Protein AF-A0A536EQK7-F1 (afdb_monomer)

Radius of gyration: 16.75 Å; Cα contacts (8 Å, |Δi|>4): 266; chains: 1; bounding box: 43×37×57 Å

Sequence (159 aa):
MSETATTETNPEWQGEDVTIRDVLSALSHIRDTFAHTEAGDDEHPHPRNCVMTLVTVATNDAEERLAVETSQAISSQHPAQSIVIREDPAAKGNHLDARITTEVQRPEMSCATECEVITLNVRGAAAEHLDALVDPLLVSGVPTYLWWMGTPPFAKPEL

Foldseek 3Di:
DDDPPPPPQDFPDWDKQDDLVVVVVSVVVVQVVVQVVQADPPGHRDDAQAAEEEEEEDADPVSLVVQVVVQVVCCVPGQYEYEYEHEAQVAPDWMKIKTKHWDWDDDPPDGIHIYIYIYIYTYHPVSVVVVVSCVVVGDPPHYYHYHYPDDPVPVDPDD

Structure (mmCIF, N/CA/C/O backbone):
data_AF-A0A536EQK7-F1
#
_entry.id   AF-A0A536EQK7-F1
#
loop_
_atom_site.group_PDB
_atom_site.id
_atom_site.type_symbol
_atom_site.label_atom_id
_atom_site.label_alt_id
_atom_site.label_comp_id
_atom_site.label_asym_id
_atom_site.label_entity_id
_atom_site.label_seq_id
_atom_site.pdbx_PDB_ins_code
_atom_site.Cartn_x
_atom_site.Cartn_y
_atom_site.Cartn_z
_atom_site.occupancy
_atom_site.B_iso_or_equiv
_atom_site.auth_seq_id
_atom_site.auth_comp_id
_atom_site.auth_asym_id
_atom_site.auth_atom_id
_atom_site.pdbx_PDB_model_num
ATOM 1 N N . MET A 1 1 ? 27.007 20.840 -0.432 1.00 33.91 1 MET A N 1
ATOM 2 C CA . MET A 1 1 ? 25.718 20.793 0.281 1.00 33.91 1 MET A CA 1
ATOM 3 C C . MET A 1 1 ? 24.681 20.590 -0.796 1.00 33.91 1 MET A C 1
ATOM 5 O O . MET A 1 1 ? 24.373 21.545 -1.492 1.00 33.91 1 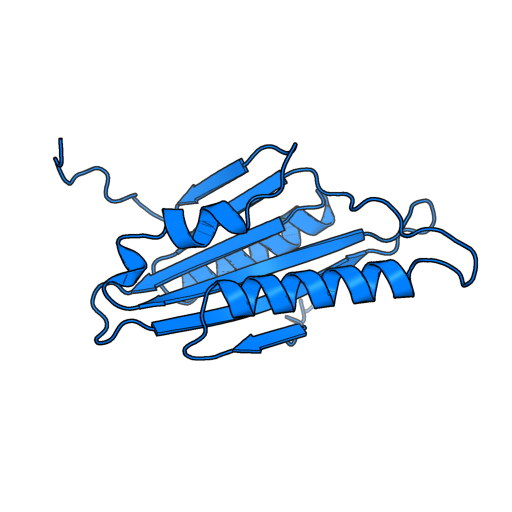MET A O 1
ATOM 9 N N . SER A 1 2 ? 24.318 19.338 -1.057 1.00 33.88 2 SER A N 1
ATOM 10 C CA . SER A 1 2 ? 23.331 19.026 -2.088 1.00 33.88 2 SER A CA 1
ATOM 11 C C . SER A 1 2 ? 21.957 19.124 -1.450 1.00 33.88 2 SER A C 1
ATOM 13 O O . SER A 1 2 ? 21.691 18.484 -0.438 1.00 33.88 2 SER A O 1
ATOM 15 N N . GLU A 1 3 ? 21.151 20.009 -2.009 1.00 36.66 3 GLU A N 1
ATOM 16 C CA . GLU A 1 3 ? 19.759 20.243 -1.668 1.00 36.66 3 GLU A CA 1
ATOM 17 C C . GLU A 1 3 ? 18.969 19.002 -2.102 1.00 36.66 3 GLU A C 1
ATOM 19 O O . GLU A 1 3 ? 18.819 18.741 -3.296 1.00 36.66 3 GLU A O 1
ATOM 24 N N . THR A 1 4 ? 18.540 18.175 -1.148 1.00 32.91 4 THR A N 1
ATOM 25 C CA . THR A 1 4 ? 17.624 17.068 -1.432 1.00 32.91 4 THR A CA 1
ATOM 26 C C . THR A 1 4 ? 16.259 17.686 -1.699 1.00 32.91 4 THR A C 1
ATOM 28 O O . THR A 1 4 ? 15.476 17.907 -0.776 1.00 32.91 4 THR A O 1
ATOM 31 N N . ALA A 1 5 ? 15.996 18.044 -2.955 1.00 38.12 5 ALA A N 1
ATOM 32 C CA . ALA A 1 5 ? 14.656 18.396 -3.390 1.00 38.12 5 ALA A CA 1
ATOM 33 C C . ALA A 1 5 ? 13.752 17.198 -3.077 1.00 38.12 5 ALA A C 1
ATOM 35 O O . ALA A 1 5 ? 13.897 16.125 -3.659 1.00 38.12 5 ALA A O 1
ATOM 36 N N . THR A 1 6 ? 12.872 17.356 -2.089 1.00 39.19 6 THR A N 1
ATOM 37 C CA . THR A 1 6 ? 11.779 16.416 -1.855 1.00 39.19 6 THR A CA 1
ATOM 38 C C . THR A 1 6 ? 10.836 16.588 -3.036 1.00 39.19 6 THR A C 1
ATOM 40 O O . THR A 1 6 ? 10.025 17.509 -3.052 1.00 39.19 6 THR A O 1
ATOM 43 N N . THR A 1 7 ? 11.017 15.783 -4.079 1.00 43.09 7 THR A N 1
ATOM 44 C CA . THR A 1 7 ? 10.068 15.714 -5.186 1.00 43.09 7 THR A CA 1
ATOM 45 C C . THR A 1 7 ? 8.760 15.191 -4.606 1.00 43.09 7 THR A C 1
ATOM 47 O O . THR A 1 7 ? 8.646 14.001 -4.314 1.00 43.09 7 THR A O 1
ATOM 50 N N . GLU A 1 8 ? 7.788 16.079 -4.381 1.00 47.91 8 GLU A N 1
ATOM 51 C CA . GLU A 1 8 ? 6.407 15.678 -4.116 1.00 47.91 8 GLU A CA 1
ATOM 52 C C . GLU A 1 8 ? 5.943 14.848 -5.314 1.00 47.91 8 GLU A C 1
ATOM 54 O O . GLU A 1 8 ? 5.631 15.364 -6.386 1.00 47.91 8 GLU A O 1
ATOM 59 N N . THR A 1 9 ? 6.002 13.529 -5.154 1.00 61.44 9 THR A N 1
ATOM 60 C CA . THR A 1 9 ? 5.569 12.585 -6.175 1.00 61.44 9 THR A CA 1
ATOM 61 C C . THR A 1 9 ? 4.051 12.583 -6.128 1.00 61.44 9 THR A C 1
ATOM 63 O O . THR A 1 9 ? 3.453 12.099 -5.163 1.00 61.44 9 THR A O 1
ATOM 66 N N . ASN A 1 10 ? 3.434 13.211 -7.128 1.00 81.31 10 ASN A N 1
ATOM 67 C CA . ASN A 1 10 ? 1.987 13.206 -7.280 1.00 81.31 10 ASN A CA 1
ATOM 68 C C . ASN A 1 10 ? 1.522 11.745 -7.392 1.00 81.31 10 ASN A C 1
ATOM 70 O O . ASN A 1 10 ? 2.161 10.977 -8.113 1.00 81.31 10 ASN A O 1
ATOM 74 N N . PRO A 1 11 ? 0.474 11.323 -6.671 1.00 88.31 11 PRO A N 1
ATOM 75 C CA . PRO A 1 11 ? 0.013 9.952 -6.784 1.00 88.31 11 PRO A CA 1
ATOM 76 C C . PRO A 1 11 ? -0.531 9.646 -8.172 1.00 88.31 11 PRO A C 1
ATOM 78 O O . PRO A 1 11 ? -1.210 10.479 -8.770 1.00 88.31 11 PRO A O 1
ATOM 81 N N . GLU A 1 12 ? -0.285 8.420 -8.632 1.00 95.06 12 GLU A N 1
ATOM 82 C CA . GLU A 1 12 ? -0.915 7.897 -9.847 1.00 95.06 12 GLU A CA 1
ATOM 83 C C . GLU A 1 12 ? -2.417 7.712 -9.653 1.00 95.06 12 GLU A C 1
ATOM 85 O O . GLU A 1 12 ? -3.214 7.854 -10.579 1.00 95.06 12 GLU A O 1
ATOM 90 N N . TRP A 1 13 ? -2.829 7.440 -8.414 1.00 98.19 13 TRP A N 1
ATOM 91 C CA . TRP A 1 13 ? -4.233 7.380 -8.057 1.00 98.19 13 TRP A CA 1
ATOM 92 C C . TRP A 1 13 ? -4.466 7.800 -6.607 1.00 98.19 13 TRP A C 1
ATOM 94 O O . TRP A 1 13 ? -3.686 7.470 -5.712 1.00 98.19 13 TRP A O 1
ATOM 104 N N . GLN A 1 14 ? -5.570 8.502 -6.365 1.00 97.88 14 GLN A N 1
ATOM 105 C CA . GLN A 1 14 ? -6.060 8.817 -5.026 1.00 97.88 14 GLN A CA 1
ATOM 106 C C . GLN A 1 14 ? -7.588 8.764 -4.988 1.00 97.88 14 GLN A C 1
ATOM 108 O O . GLN A 1 14 ? -8.249 9.103 -5.973 1.00 97.88 14 GLN A O 1
ATOM 113 N N . GLY A 1 15 ? -8.144 8.392 -3.839 1.00 97.25 15 GLY A N 1
ATOM 114 C CA . GLY A 1 15 ? -9.580 8.396 -3.598 1.00 97.25 15 GLY A CA 1
ATOM 115 C C . GLY A 1 15 ? -9.916 8.613 -2.125 1.00 97.25 15 GLY A C 1
ATOM 116 O O . GLY A 1 15 ? -9.177 8.184 -1.240 1.00 97.25 15 GLY A O 1
ATOM 117 N N . GLU A 1 16 ? -11.039 9.283 -1.889 1.00 95.94 16 GLU A N 1
ATOM 118 C CA . GLU A 1 16 ? -11.626 9.508 -0.565 1.00 95.94 16 GLU A CA 1
ATOM 119 C C . GLU A 1 16 ? -12.868 8.628 -0.410 1.00 95.94 16 GLU A C 1
ATOM 121 O O . GLU A 1 16 ? -13.621 8.463 -1.373 1.00 95.94 16 GLU A O 1
ATOM 126 N N . ASP A 1 17 ? -13.080 8.080 0.788 1.00 95.31 17 ASP A N 1
ATOM 127 C CA . ASP A 1 17 ? -14.213 7.194 1.107 1.00 95.31 17 ASP A CA 1
ATOM 128 C C . ASP A 1 17 ? -14.419 6.043 0.096 1.00 95.31 17 ASP A C 1
ATOM 130 O O . ASP A 1 17 ? -15.523 5.766 -0.382 1.00 95.31 17 ASP A O 1
ATOM 134 N N . VAL A 1 18 ? -13.319 5.387 -0.273 1.00 97.00 18 VAL A N 1
ATOM 135 C CA . VAL A 1 18 ? -13.296 4.303 -1.258 1.00 97.00 18 VAL A CA 1
ATOM 136 C C . VAL A 1 18 ? -13.545 2.937 -0.624 1.00 97.00 18 VAL A C 1
ATOM 138 O O . VAL A 1 18 ? -13.445 2.740 0.585 1.00 97.00 18 VAL A O 1
ATOM 141 N N . THR A 1 19 ? -13.803 1.932 -1.457 1.00 96.00 19 THR A N 1
ATOM 142 C CA . THR A 1 19 ? -13.769 0.527 -1.039 1.00 96.00 19 THR A CA 1
ATOM 143 C C . THR A 1 19 ? -12.422 -0.114 -1.372 1.00 96.00 19 THR A C 1
ATOM 145 O O . THR A 1 19 ? -11.722 0.310 -2.292 1.00 96.00 19 THR A O 1
ATOM 148 N N . ILE A 1 20 ? -12.079 -1.223 -0.704 1.00 95.81 20 ILE A N 1
ATOM 149 C CA . ILE A 1 20 ? -10.881 -2.002 -1.068 1.00 95.81 20 ILE A CA 1
ATOM 150 C C . ILE A 1 20 ? -10.927 -2.493 -2.527 1.00 95.81 20 ILE A C 1
ATOM 152 O O . ILE A 1 20 ? -9.894 -2.627 -3.177 1.00 95.81 20 ILE A O 1
ATOM 156 N N . ARG A 1 21 ? -12.128 -2.701 -3.087 1.00 97.38 21 ARG A N 1
ATOM 157 C CA . ARG A 1 21 ? -12.307 -3.052 -4.502 1.00 97.38 21 ARG A CA 1
ATOM 158 C C . ARG A 1 21 ? -11.842 -1.934 -5.429 1.00 97.38 21 ARG A C 1
ATOM 160 O O . ARG A 1 21 ? -11.265 -2.237 -6.472 1.00 97.38 21 ARG A O 1
ATOM 167 N N . ASP A 1 22 ? -12.088 -0.680 -5.070 1.00 98.31 22 ASP A N 1
ATOM 168 C CA . ASP A 1 22 ? -11.670 0.464 -5.881 1.00 98.31 22 ASP A CA 1
ATOM 169 C C . ASP A 1 22 ? -10.142 0.578 -5.889 1.00 98.31 22 ASP A C 1
ATOM 171 O O . ASP A 1 22 ? -9.548 0.718 -6.956 1.00 98.31 22 ASP A O 1
ATOM 175 N N . VAL A 1 23 ? -9.501 0.380 -4.729 1.00 98.38 23 VAL A N 1
ATOM 176 C CA . VAL A 1 23 ? -8.033 0.334 -4.603 1.00 98.38 23 VAL A CA 1
ATOM 177 C C . VAL A 1 23 ? -7.438 -0.788 -5.459 1.00 98.38 23 VAL A C 1
ATOM 179 O O . VAL A 1 23 ? -6.505 -0.552 -6.223 1.00 98.38 23 VAL A O 1
ATOM 182 N N . LEU A 1 24 ? -7.997 -2.002 -5.385 1.00 98.25 24 LEU A N 1
ATOM 183 C CA . LEU A 1 24 ? -7.547 -3.143 -6.193 1.00 98.25 24 LEU A CA 1
ATOM 184 C C . LEU A 1 24 ? -7.721 -2.892 -7.695 1.00 98.25 24 LEU A C 1
ATOM 186 O O . LEU A 1 24 ? -6.855 -3.263 -8.486 1.00 98.25 24 LEU A O 1
ATOM 190 N N . SER A 1 25 ? -8.824 -2.251 -8.087 1.00 98.44 25 SER A N 1
ATOM 191 C CA . SER A 1 25 ? -9.099 -1.918 -9.488 1.00 98.44 25 SER A CA 1
ATOM 192 C C . SER A 1 25 ? -8.110 -0.877 -10.013 1.00 98.44 25 SER A C 1
ATOM 194 O O . SER A 1 25 ? -7.567 -1.051 -11.102 1.00 98.44 25 SER A O 1
ATOM 196 N N . ALA A 1 26 ? -7.825 0.165 -9.224 1.00 98.44 26 ALA A N 1
ATOM 197 C CA . ALA A 1 26 ? -6.819 1.169 -9.554 1.00 98.44 26 ALA A CA 1
ATOM 198 C C . ALA A 1 26 ? -5.417 0.552 -9.657 1.00 98.44 26 ALA A C 1
ATOM 200 O O . ALA A 1 26 ? -4.716 0.782 -10.639 1.00 98.44 26 ALA A O 1
ATOM 201 N N . LEU A 1 27 ? -5.035 -0.295 -8.696 1.00 97.44 27 LEU A N 1
ATOM 202 C CA . LEU A 1 27 ? -3.743 -0.979 -8.699 1.00 97.44 27 LEU A CA 1
ATOM 203 C C . LEU A 1 27 ? -3.583 -1.907 -9.912 1.00 97.44 27 LEU A C 1
ATOM 205 O O . LEU A 1 27 ? -2.530 -1.903 -10.545 1.00 97.44 27 LEU A O 1
ATOM 209 N N . SER A 1 28 ? -4.618 -2.679 -10.262 1.00 96.06 28 SER A N 1
ATOM 210 C CA . SER A 1 28 ? -4.606 -3.513 -11.472 1.00 96.06 28 SER A CA 1
ATOM 211 C C . SER A 1 28 ? -4.433 -2.658 -12.723 1.00 96.06 28 SER A C 1
ATOM 213 O O . SER A 1 28 ? -3.613 -2.982 -13.572 1.00 96.06 28 SER A O 1
ATOM 215 N N . HIS A 1 29 ? -5.158 -1.541 -12.818 1.00 96.69 29 HIS A N 1
ATOM 216 C CA . HIS A 1 29 ? -5.081 -0.655 -13.973 1.00 96.69 29 HIS A CA 1
ATOM 217 C C . HIS A 1 29 ? -3.698 -0.010 -14.142 1.00 96.69 29 HIS A C 1
ATOM 219 O O . HIS A 1 29 ? -3.189 0.047 -15.261 1.00 96.69 29 HIS A O 1
ATOM 225 N N . ILE A 1 30 ? -3.082 0.442 -13.045 1.00 95.81 30 ILE A N 1
ATOM 226 C CA . ILE A 1 30 ? -1.716 0.988 -13.033 1.00 95.81 30 ILE A CA 1
ATOM 227 C C . ILE A 1 30 ? -0.732 -0.060 -13.565 1.00 95.81 30 ILE A C 1
ATOM 229 O O . ILE A 1 30 ? -0.013 0.198 -14.529 1.00 95.81 30 ILE A O 1
ATOM 233 N N . ARG A 1 31 ? -0.791 -1.279 -13.019 1.00 93.00 31 ARG A N 1
ATOM 234 C CA . ARG A 1 31 ? 0.079 -2.393 -13.420 1.00 93.00 31 ARG A CA 1
ATOM 235 C C . ARG A 1 31 ? -0.088 -2.786 -14.873 1.00 93.00 31 ARG A C 1
ATOM 237 O O . ARG A 1 31 ? 0.904 -2.991 -15.567 1.00 93.00 31 ARG A O 1
ATOM 244 N N . ASP A 1 32 ? -1.331 -2.902 -15.327 1.00 92.38 32 ASP A N 1
ATOM 245 C CA . ASP A 1 32 ? -1.623 -3.226 -16.716 1.00 92.38 32 ASP A CA 1
ATOM 246 C C . ASP A 1 32 ? -1.057 -2.129 -17.621 1.00 92.38 32 ASP A C 1
ATOM 248 O O . ASP A 1 32 ? -0.356 -2.429 -18.583 1.00 92.38 32 ASP A O 1
ATOM 252 N N . THR A 1 33 ? -1.273 -0.857 -17.284 1.00 92.62 33 THR A N 1
ATOM 253 C CA . THR A 1 33 ? -0.751 0.277 -18.058 1.00 92.62 33 THR A CA 1
ATOM 254 C C . THR A 1 33 ? 0.773 0.243 -18.152 1.00 92.62 33 THR A C 1
ATOM 256 O O . THR A 1 33 ? 1.313 0.364 -19.254 1.00 92.62 33 THR A O 1
ATOM 259 N N . PHE A 1 34 ? 1.470 0.019 -17.035 1.00 91.81 34 PHE A N 1
ATOM 260 C CA . PHE A 1 34 ? 2.924 -0.131 -17.025 1.00 91.81 34 PHE A CA 1
ATOM 261 C C . PHE A 1 34 ? 3.364 -1.300 -17.911 1.00 91.81 34 PHE A C 1
ATOM 263 O O . PHE A 1 34 ? 4.176 -1.125 -18.815 1.00 91.81 34 PHE A O 1
ATOM 270 N N . ALA A 1 35 ? 2.768 -2.476 -17.726 1.00 89.88 35 ALA A N 1
ATOM 271 C CA . ALA A 1 35 ? 3.159 -3.680 -18.444 1.00 89.88 35 ALA A CA 1
ATOM 272 C C . ALA A 1 35 ? 2.955 -3.570 -19.969 1.00 89.88 35 ALA A C 1
ATOM 274 O O . ALA A 1 35 ? 3.773 -4.086 -20.727 1.00 89.88 35 ALA A O 1
ATOM 275 N N . HIS A 1 36 ? 1.907 -2.869 -20.419 1.00 87.69 36 HIS A N 1
ATOM 276 C CA . HIS A 1 36 ? 1.679 -2.587 -21.842 1.00 87.69 36 HIS A CA 1
ATOM 277 C C . HIS A 1 36 ? 2.596 -1.486 -22.385 1.00 87.69 36 HIS A C 1
ATOM 279 O O . HIS A 1 36 ? 2.931 -1.515 -23.561 1.00 87.69 36 HIS A O 1
ATOM 285 N N . THR A 1 37 ? 2.990 -0.514 -21.557 1.00 88.62 37 THR A N 1
ATOM 286 C CA . THR A 1 37 ? 3.906 0.564 -21.973 1.00 88.62 37 THR A CA 1
ATOM 287 C C . THR A 1 37 ? 5.334 0.047 -22.150 1.00 88.62 37 THR A C 1
ATOM 289 O O . THR A 1 37 ? 6.059 0.519 -23.023 1.00 88.62 37 THR A O 1
ATOM 292 N N . GLU A 1 38 ? 5.733 -0.924 -21.326 1.00 86.25 38 GLU A N 1
ATOM 293 C CA . GLU A 1 38 ? 7.063 -1.537 -21.379 1.00 86.25 38 GLU A CA 1
ATOM 294 C C . GLU A 1 38 ? 7.197 -2.650 -22.410 1.00 86.25 38 GLU A C 1
ATOM 296 O O . GLU A 1 38 ? 8.303 -2.905 -22.884 1.00 86.25 38 GLU A O 1
ATOM 301 N N . ALA A 1 39 ? 6.098 -3.320 -22.751 1.00 82.12 39 ALA A N 1
ATOM 302 C CA . ALA A 1 39 ? 6.090 -4.284 -23.836 1.00 82.12 39 ALA A CA 1
ATOM 303 C C . ALA A 1 39 ? 6.162 -3.547 -25.183 1.00 82.12 39 ALA A C 1
ATOM 305 O O . ALA A 1 39 ? 5.402 -2.613 -25.435 1.00 82.12 39 ALA A O 1
ATOM 306 N N . GLY A 1 40 ? 7.062 -3.968 -26.076 1.00 71.25 40 GLY A N 1
ATOM 307 C CA . GLY A 1 40 ? 6.990 -3.545 -27.477 1.00 71.25 40 GLY A CA 1
ATOM 308 C C . GLY A 1 40 ? 5.705 -4.050 -28.151 1.00 71.25 40 GLY A C 1
ATOM 309 O O . GLY A 1 40 ? 5.102 -5.008 -27.676 1.00 71.25 40 GLY A O 1
ATOM 310 N N . ASP A 1 41 ? 5.318 -3.457 -29.288 1.00 70.81 41 ASP A N 1
ATOM 311 C CA . ASP A 1 41 ? 4.045 -3.735 -29.995 1.00 70.81 41 ASP A CA 1
ATOM 312 C C . ASP A 1 41 ? 3.751 -5.234 -30.265 1.00 70.81 41 ASP A C 1
ATOM 314 O O . ASP A 1 41 ? 2.587 -5.614 -30.379 1.00 70.81 41 ASP A O 1
ATOM 318 N N . ASP A 1 42 ? 4.782 -6.087 -30.335 1.00 70.94 42 ASP A N 1
ATOM 319 C CA . ASP A 1 42 ? 4.680 -7.539 -30.574 1.00 70.94 42 ASP A CA 1
ATOM 320 C C . ASP A 1 42 ? 5.197 -8.403 -29.396 1.00 70.94 42 ASP A C 1
ATOM 322 O O . ASP A 1 42 ? 5.333 -9.626 -29.518 1.00 70.94 42 ASP A O 1
ATOM 326 N N . GLU A 1 43 ? 5.524 -7.796 -28.252 1.00 76.31 43 GLU A N 1
ATOM 327 C CA . GLU A 1 43 ? 6.092 -8.483 -27.090 1.00 76.31 43 GLU A CA 1
ATOM 328 C C . GLU A 1 43 ? 5.031 -8.779 -26.022 1.00 76.31 43 GLU A C 1
ATOM 330 O O . GLU A 1 43 ? 4.061 -8.048 -25.836 1.00 76.31 43 GLU A O 1
ATOM 335 N N . HIS A 1 44 ? 5.195 -9.893 -25.305 1.00 76.94 44 HIS A N 1
ATOM 336 C CA . HIS A 1 44 ? 4.323 -10.184 -24.169 1.00 76.94 44 HIS A CA 1
ATOM 337 C C . HIS A 1 44 ? 4.732 -9.325 -22.964 1.00 76.94 44 HIS A C 1
ATOM 339 O O . HIS A 1 44 ? 5.932 -9.139 -22.750 1.00 76.94 44 HIS A O 1
ATOM 345 N N . PRO A 1 45 ? 3.774 -8.896 -22.121 1.00 78.94 45 PRO A N 1
ATOM 346 C CA . PRO A 1 45 ? 4.071 -8.228 -20.861 1.00 78.94 45 PRO A CA 1
ATOM 347 C C . PRO A 1 45 ? 5.130 -8.975 -20.046 1.00 78.94 45 PRO A C 1
ATOM 349 O O . PRO A 1 45 ? 5.011 -10.182 -19.801 1.00 78.94 45 PRO A O 1
ATOM 352 N N . HIS A 1 46 ? 6.171 -8.260 -19.620 1.00 78.94 46 HIS A N 1
ATOM 353 C CA . HIS A 1 46 ? 7.207 -8.843 -18.780 1.00 78.94 46 HIS A CA 1
ATOM 354 C C . HIS A 1 46 ? 6.651 -9.209 -17.394 1.00 78.94 46 HIS A C 1
ATOM 356 O O . HIS A 1 46 ? 5.807 -8.488 -16.853 1.00 78.94 46 HIS A O 1
ATOM 362 N N . PRO A 1 47 ? 7.131 -10.301 -16.771 1.00 78.19 47 PRO A N 1
ATOM 363 C CA . PRO A 1 47 ? 6.784 -10.614 -15.393 1.00 78.19 47 PRO A CA 1
ATOM 364 C C . PRO A 1 47 ? 7.165 -9.467 -14.456 1.00 78.19 47 PRO A C 1
ATOM 366 O O . PRO A 1 47 ? 8.258 -8.907 -14.554 1.00 78.19 47 PRO A O 1
ATOM 369 N N . ARG A 1 48 ? 6.285 -9.155 -13.500 1.00 83.69 48 ARG A N 1
ATOM 370 C CA . ARG A 1 48 ? 6.584 -8.171 -12.460 1.00 83.69 48 ARG A CA 1
ATOM 371 C C . ARG A 1 48 ? 7.741 -8.667 -11.595 1.00 83.69 48 ARG A C 1
ATOM 373 O O . ARG A 1 48 ? 7.654 -9.732 -10.982 1.00 83.69 48 ARG A O 1
ATOM 380 N N . ASN A 1 49 ? 8.785 -7.854 -11.485 1.00 86.19 49 ASN A N 1
ATOM 381 C CA . ASN A 1 49 ? 9.852 -8.072 -10.519 1.00 86.19 49 ASN A CA 1
ATOM 382 C C . ASN A 1 49 ? 9.419 -7.516 -9.164 1.00 86.19 49 ASN A C 1
ATOM 384 O O . ASN A 1 49 ? 9.310 -6.309 -8.974 1.00 86.19 49 ASN A O 1
ATOM 388 N N . CYS A 1 50 ? 9.160 -8.411 -8.219 1.00 92.62 50 CYS A N 1
ATOM 389 C CA . CYS A 1 50 ? 8.879 -8.074 -6.834 1.00 92.62 50 CYS A CA 1
ATOM 390 C C . CYS A 1 50 ? 9.511 -9.142 -5.953 1.00 92.62 50 CYS A C 1
ATOM 392 O O . CYS A 1 50 ? 9.367 -10.331 -6.230 1.00 92.62 50 CYS A O 1
ATOM 394 N N . VAL A 1 51 ? 10.228 -8.724 -4.916 1.00 95.94 51 VAL A N 1
ATOM 395 C CA . VAL A 1 51 ? 10.916 -9.638 -3.997 1.00 95.94 51 VAL A CA 1
ATOM 396 C C . VAL A 1 51 ? 10.293 -9.662 -2.608 1.00 95.94 51 VAL A C 1
ATOM 398 O O . VAL A 1 51 ? 10.636 -10.537 -1.817 1.00 95.94 51 VAL A O 1
ATOM 401 N N . MET A 1 52 ? 9.385 -8.730 -2.299 1.00 96.75 52 MET A N 1
ATOM 402 C CA . MET A 1 52 ? 8.691 -8.684 -1.013 1.00 96.75 52 MET A CA 1
ATOM 403 C C . MET A 1 52 ? 7.416 -7.836 -1.042 1.00 96.75 52 MET A C 1
ATOM 405 O O . MET A 1 52 ? 7.296 -6.898 -1.833 1.00 96.75 52 MET A O 1
ATOM 409 N N . THR A 1 53 ? 6.522 -8.117 -0.094 1.00 98.00 53 THR A N 1
ATOM 410 C CA . THR A 1 53 ? 5.497 -7.165 0.357 1.00 98.00 53 THR A CA 1
ATOM 411 C C . THR A 1 53 ? 5.917 -6.581 1.710 1.00 98.00 53 THR A C 1
ATOM 413 O O . THR A 1 53 ? 6.170 -7.340 2.645 1.00 98.00 53 THR A O 1
ATOM 416 N N . LEU A 1 54 ? 5.998 -5.255 1.835 1.00 98.12 54 LEU A N 1
ATOM 417 C CA . LEU A 1 54 ? 6.275 -4.557 3.095 1.00 98.12 54 LEU A CA 1
ATOM 418 C C . LEU A 1 54 ? 4.995 -3.901 3.615 1.00 98.12 54 LEU A C 1
ATOM 420 O O . LEU A 1 54 ? 4.541 -2.900 3.072 1.00 98.12 54 LEU A O 1
ATOM 424 N N . VAL A 1 55 ? 4.428 -4.440 4.688 1.00 98.19 55 VAL A N 1
ATOM 425 C CA . VAL A 1 55 ? 3.279 -3.852 5.382 1.00 98.19 55 VAL A CA 1
ATOM 426 C C . VAL A 1 55 ? 3.794 -2.991 6.525 1.00 98.19 55 VAL A C 1
ATOM 428 O O . VAL A 1 55 ? 4.488 -3.489 7.408 1.00 98.19 55 VAL A O 1
ATOM 431 N N . THR A 1 56 ? 3.458 -1.707 6.521 1.00 97.81 56 THR A N 1
ATOM 432 C CA . THR A 1 56 ? 3.830 -0.759 7.573 1.00 97.81 56 THR A CA 1
ATOM 433 C C . THR A 1 56 ? 2.589 -0.233 8.271 1.00 97.81 56 THR A C 1
ATOM 435 O O . THR A 1 56 ? 1.652 0.187 7.599 1.00 97.81 56 THR A O 1
ATOM 438 N N . VAL A 1 57 ? 2.593 -0.220 9.603 1.00 95.56 57 VAL A N 1
ATOM 439 C CA . VAL A 1 57 ? 1.524 0.382 10.411 1.00 95.56 57 VAL A CA 1
ATOM 440 C C . VAL A 1 57 ? 2.057 1.631 11.104 1.00 95.56 57 VAL A C 1
ATOM 442 O O . VAL A 1 57 ? 3.036 1.569 11.854 1.00 95.56 57 VAL A O 1
ATOM 445 N N . ALA A 1 58 ? 1.396 2.750 10.829 1.00 94.88 58 ALA A N 1
ATOM 446 C CA . ALA A 1 58 ? 1.661 4.086 11.334 1.00 94.88 58 ALA A CA 1
ATOM 447 C C . ALA A 1 58 ? 0.448 4.609 12.119 1.00 94.88 58 ALA A C 1
ATOM 449 O O . ALA A 1 58 ? -0.700 4.275 11.833 1.00 94.88 58 ALA A O 1
ATOM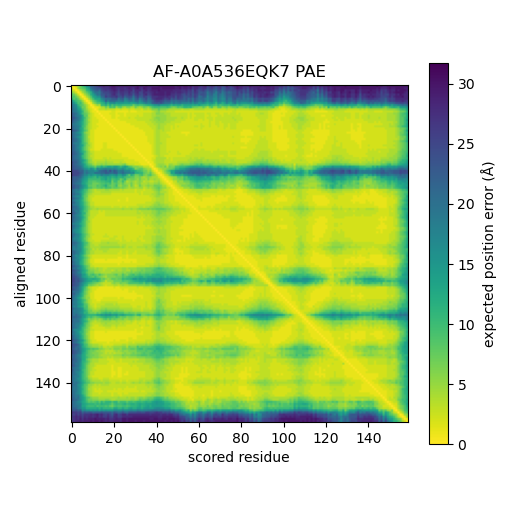 450 N N . THR A 1 59 ? 0.701 5.474 13.095 1.00 90.69 59 THR A N 1
ATOM 451 C CA . THR A 1 59 ? -0.331 6.035 13.986 1.00 90.69 59 THR A CA 1
ATOM 452 C C . THR A 1 59 ? -0.601 7.520 13.744 1.00 90.69 59 THR A C 1
ATOM 454 O O . THR A 1 59 ? -1.519 8.097 14.323 1.00 90.69 59 THR A O 1
ATOM 457 N N . ASN A 1 60 ? 0.211 8.178 12.915 1.00 92.06 60 ASN A N 1
ATOM 458 C CA . ASN A 1 60 ? 0.121 9.610 12.644 1.00 92.06 60 ASN A CA 1
ATOM 459 C C . ASN A 1 60 ? 0.732 9.965 11.276 1.00 92.06 60 ASN A C 1
ATOM 461 O O . ASN A 1 60 ? 1.419 9.151 10.662 1.00 92.06 60 ASN A O 1
ATOM 465 N N . ASP A 1 61 ? 0.487 11.191 10.801 1.00 93.69 61 ASP A N 1
ATOM 466 C CA . ASP A 1 61 ? 0.971 11.672 9.495 1.00 93.69 61 ASP A CA 1
ATOM 467 C C . ASP A 1 61 ? 2.504 11.648 9.360 1.00 93.69 61 ASP A C 1
ATOM 469 O O . ASP A 1 61 ? 3.029 11.419 8.272 1.00 93.69 61 ASP A O 1
ATOM 473 N N . ALA A 1 62 ? 3.241 11.895 10.449 1.00 94.38 62 ALA A N 1
ATOM 474 C CA . ALA A 1 62 ? 4.703 11.923 10.408 1.00 94.38 62 ALA A CA 1
ATOM 475 C C . ALA A 1 62 ? 5.286 10.514 10.221 1.00 94.38 62 ALA A C 1
ATOM 477 O O . ALA A 1 62 ? 6.211 10.330 9.430 1.00 94.38 62 ALA A O 1
ATOM 478 N N . GLU A 1 63 ? 4.717 9.522 10.908 1.00 96.00 63 GLU A N 1
ATOM 479 C CA . GLU A 1 63 ? 5.038 8.107 10.710 1.00 96.00 63 GLU A CA 1
ATOM 480 C C . GLU A 1 63 ? 4.650 7.633 9.306 1.00 96.00 63 GLU A C 1
ATOM 482 O O . GLU A 1 63 ? 5.475 7.026 8.631 1.00 96.00 63 GLU A O 1
ATOM 487 N N . GLU A 1 64 ? 3.451 7.976 8.818 1.00 96.19 64 GLU A N 1
ATOM 488 C CA . GLU A 1 64 ? 3.020 7.650 7.449 1.00 96.19 64 GLU A CA 1
ATOM 489 C C . GLU A 1 64 ? 4.029 8.174 6.416 1.00 96.19 64 GLU A C 1
ATOM 491 O O . GLU A 1 64 ? 4.491 7.429 5.550 1.00 96.19 64 GLU A O 1
ATOM 496 N N . ARG A 1 65 ? 4.434 9.443 6.541 1.00 95.75 65 ARG A N 1
ATOM 497 C CA . ARG A 1 65 ? 5.421 10.054 5.648 1.00 95.75 65 ARG A CA 1
ATOM 498 C C . ARG A 1 65 ? 6.767 9.330 5.699 1.00 95.75 65 ARG A C 1
ATOM 500 O O . ARG A 1 65 ? 7.322 9.012 4.649 1.00 95.75 65 ARG A O 1
ATOM 507 N N . LEU A 1 66 ? 7.276 9.037 6.897 1.00 96.94 66 LEU A N 1
ATOM 508 C CA . LEU A 1 66 ? 8.533 8.306 7.065 1.00 96.94 66 LEU A CA 1
ATOM 509 C C . LEU A 1 66 ? 8.451 6.888 6.478 1.00 96.94 66 LEU A C 1
ATOM 511 O O . LEU A 1 66 ? 9.415 6.419 5.872 1.00 96.94 66 LEU A O 1
ATOM 515 N N . ALA A 1 67 ? 7.313 6.207 6.632 1.00 97.38 67 ALA A N 1
ATOM 516 C CA . ALA A 1 67 ? 7.072 4.884 6.064 1.00 97.38 67 ALA A CA 1
ATOM 517 C C . ALA A 1 67 ? 7.101 4.905 4.533 1.00 97.38 67 ALA A C 1
ATOM 519 O O . ALA A 1 67 ? 7.709 4.024 3.921 1.00 97.38 67 ALA A O 1
ATOM 520 N N . VAL A 1 68 ? 6.482 5.917 3.915 1.00 96.69 68 VAL A N 1
ATOM 521 C CA . VAL A 1 68 ? 6.497 6.111 2.458 1.00 96.69 68 VAL A CA 1
ATOM 522 C C . VAL A 1 68 ? 7.918 6.394 1.964 1.00 96.69 68 VAL A C 1
ATOM 524 O O . VAL A 1 68 ? 8.395 5.688 1.078 1.00 96.69 68 VAL A O 1
ATOM 527 N N . GLU A 1 69 ? 8.627 7.349 2.572 1.00 96.06 69 GLU A N 1
ATOM 528 C CA . GLU A 1 69 ? 10.010 7.693 2.196 1.00 96.06 69 GLU A CA 1
ATOM 529 C C . GLU A 1 69 ? 10.954 6.482 2.350 1.00 96.06 69 GLU A C 1
ATOM 531 O O . GLU A 1 69 ? 11.773 6.191 1.476 1.00 96.06 69 GLU A O 1
ATOM 536 N N . THR A 1 70 ? 10.801 5.712 3.432 1.00 96.88 70 THR A N 1
ATOM 537 C CA . THR A 1 70 ? 11.590 4.491 3.667 1.00 96.88 70 THR A CA 1
ATOM 538 C C . THR A 1 70 ? 11.240 3.390 2.662 1.00 96.88 70 THR A C 1
ATOM 540 O O . THR A 1 70 ? 12.130 2.689 2.184 1.00 96.88 70 THR A O 1
ATOM 543 N N . SER A 1 71 ? 9.962 3.248 2.301 1.00 96.44 71 SER A N 1
ATO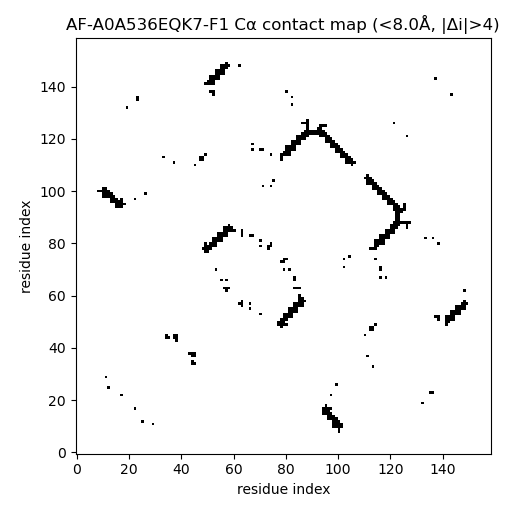M 544 C CA . SER A 1 71 ? 9.502 2.283 1.295 1.00 96.44 71 SER A CA 1
ATOM 545 C C . SER A 1 71 ? 10.098 2.553 -0.084 1.00 96.44 71 SER A C 1
ATOM 547 O O . SER A 1 71 ? 10.541 1.619 -0.751 1.00 96.44 71 SER A O 1
ATOM 549 N N . GLN A 1 72 ? 10.159 3.822 -0.490 1.00 94.31 72 GLN A N 1
ATOM 550 C CA . GLN A 1 72 ? 10.812 4.245 -1.733 1.00 94.31 72 GLN A CA 1
ATOM 551 C C . GLN A 1 72 ? 12.317 3.945 -1.687 1.00 94.31 72 GLN A C 1
ATOM 553 O O . GLN A 1 72 ? 12.868 3.311 -2.587 1.00 94.31 72 GLN A O 1
ATOM 558 N N . ALA A 1 73 ? 12.982 4.280 -0.575 1.00 94.94 73 ALA A N 1
ATOM 559 C CA . ALA A 1 73 ? 14.400 3.973 -0.397 1.00 94.94 73 ALA A CA 1
ATOM 560 C C . ALA A 1 73 ? 14.698 2.463 -0.492 1.00 94.94 73 ALA A C 1
ATOM 562 O O . ALA A 1 73 ? 15.664 2.073 -1.149 1.00 94.94 73 ALA A O 1
ATOM 563 N N . ILE A 1 74 ? 13.860 1.606 0.105 1.00 95.19 74 ILE A N 1
ATOM 564 C CA . ILE A 1 74 ? 13.968 0.142 -0.020 1.00 95.19 74 ILE A CA 1
ATOM 565 C C . ILE A 1 74 ? 13.751 -0.290 -1.474 1.00 95.19 74 ILE A C 1
ATOM 567 O O . ILE A 1 74 ? 14.558 -1.054 -2.007 1.00 95.19 74 ILE A O 1
ATOM 571 N N . SER A 1 75 ? 12.709 0.235 -2.120 1.00 92.25 75 SER A N 1
ATOM 572 C CA . SER A 1 75 ? 12.332 -0.101 -3.499 1.00 92.25 75 SER A CA 1
ATOM 573 C C . SER A 1 75 ? 13.442 0.198 -4.506 1.00 92.25 75 SER A C 1
ATOM 575 O O . SER A 1 75 ? 13.613 -0.554 -5.464 1.00 92.25 75 SER A O 1
ATOM 577 N N . SER A 1 76 ? 14.266 1.221 -4.250 1.00 90.12 76 SER A N 1
ATOM 578 C CA . SER A 1 76 ? 15.437 1.559 -5.078 1.00 90.12 76 SER A CA 1
ATOM 579 C C . SER A 1 76 ? 16.507 0.457 -5.158 1.00 90.12 76 SER A C 1
ATOM 581 O O . SER A 1 76 ? 17.315 0.449 -6.083 1.00 90.12 76 SER A O 1
ATOM 583 N N . GLN A 1 77 ? 16.552 -0.456 -4.181 1.00 90.88 77 GLN A N 1
ATOM 584 C CA . GLN A 1 77 ? 17.514 -1.568 -4.124 1.00 90.88 77 GLN A CA 1
ATOM 585 C C . GLN A 1 77 ? 16.836 -2.935 -4.246 1.00 90.88 77 GLN A C 1
ATOM 587 O O . GLN A 1 77 ? 17.431 -3.902 -4.726 1.00 90.88 77 GLN A O 1
ATOM 592 N N . HIS A 1 78 ? 15.594 -3.031 -3.779 1.00 92.50 78 HIS A N 1
ATOM 593 C CA . HIS A 1 78 ? 14.832 -4.262 -3.692 1.00 92.50 78 HIS A CA 1
ATOM 594 C C . HIS A 1 78 ? 13.404 -3.996 -4.164 1.00 92.50 78 HIS A C 1
ATOM 596 O O . HIS A 1 78 ? 12.609 -3.491 -3.374 1.00 92.50 78 HIS A O 1
ATOM 602 N N . PRO A 1 79 ? 13.052 -4.355 -5.413 1.00 93.56 79 PRO A N 1
ATOM 603 C CA . PRO A 1 79 ? 11.712 -4.135 -5.933 1.00 93.56 79 PRO A CA 1
ATOM 604 C C . PRO A 1 79 ? 10.633 -4.706 -5.016 1.00 93.56 79 PRO A C 1
ATOM 606 O O . PRO A 1 79 ? 10.540 -5.922 -4.823 1.00 93.56 79 PRO A O 1
ATOM 609 N N . ALA A 1 80 ? 9.832 -3.832 -4.422 1.00 95.06 80 ALA A N 1
ATOM 610 C CA . ALA A 1 80 ? 8.892 -4.183 -3.370 1.00 95.06 80 ALA A CA 1
ATOM 611 C C . ALA A 1 80 ? 7.519 -3.583 -3.663 1.00 95.06 80 ALA A C 1
ATOM 613 O O . ALA A 1 80 ? 7.400 -2.552 -4.322 1.00 95.06 80 ALA A O 1
ATOM 614 N N . GLN A 1 81 ? 6.483 -4.240 -3.146 1.00 97.19 81 GLN A N 1
ATOM 615 C CA . GLN A 1 81 ? 5.199 -3.587 -2.944 1.00 97.19 81 GLN A CA 1
ATOM 616 C C . GLN A 1 81 ? 5.113 -3.161 -1.483 1.00 97.19 81 GLN A C 1
ATOM 618 O O . GLN A 1 81 ? 5.187 -4.009 -0.591 1.00 97.19 81 GLN A O 1
ATOM 623 N N . SER A 1 82 ? 4.909 -1.875 -1.234 1.00 98.19 82 SER A N 1
ATOM 624 C CA . SER A 1 82 ? 4.689 -1.370 0.117 1.00 98.19 82 SER A CA 1
ATOM 625 C C . SER A 1 82 ? 3.219 -1.065 0.351 1.00 98.19 82 SER A C 1
ATOM 627 O O . SER A 1 82 ? 2.557 -0.458 -0.484 1.00 98.19 82 SER A O 1
ATOM 629 N N . ILE A 1 83 ? 2.713 -1.461 1.513 1.00 98.56 83 ILE A N 1
ATOM 630 C CA . ILE A 1 83 ? 1.381 -1.120 2.009 1.00 98.56 83 ILE A CA 1
ATOM 631 C C . ILE A 1 83 ? 1.597 -0.323 3.293 1.00 98.56 83 ILE A C 1
ATOM 633 O O . ILE A 1 83 ? 2.047 -0.876 4.292 1.00 98.56 83 ILE A O 1
ATOM 637 N N . VAL A 1 84 ? 1.326 0.977 3.267 1.00 98.31 84 VAL A N 1
ATOM 638 C CA . VAL A 1 84 ? 1.457 1.869 4.424 1.00 98.31 84 VAL A CA 1
ATOM 639 C C . VAL A 1 84 ? 0.066 2.155 4.961 1.00 98.31 84 VAL A C 1
ATOM 641 O O . VAL A 1 84 ? -0.752 2.757 4.276 1.00 98.31 84 VAL A O 1
ATOM 644 N N . ILE A 1 85 ? -0.207 1.733 6.185 1.00 97.56 85 ILE A N 1
ATOM 645 C CA . ILE A 1 85 ? -1.505 1.883 6.830 1.00 97.56 85 ILE A CA 1
ATOM 646 C C . ILE A 1 85 ? -1.366 2.922 7.924 1.00 97.56 85 ILE A C 1
ATOM 648 O O . ILE A 1 85 ? -0.549 2.754 8.828 1.00 97.56 85 ILE A O 1
ATOM 652 N N . ARG A 1 86 ? -2.187 3.964 7.870 1.00 95.31 86 ARG A N 1
ATOM 653 C CA . ARG A 1 86 ? -2.444 4.826 9.014 1.00 95.31 86 ARG A CA 1
ATOM 654 C C . ARG A 1 86 ? -3.828 4.531 9.559 1.00 95.31 86 ARG A C 1
ATOM 656 O O . ARG A 1 86 ? -4.818 4.678 8.847 1.00 95.31 86 ARG A O 1
ATOM 663 N N . GLU A 1 87 ? -3.885 4.129 10.819 1.00 91.38 87 GLU A N 1
ATOM 664 C CA . GLU A 1 87 ? -5.141 3.854 11.510 1.00 91.38 87 GLU A CA 1
ATOM 665 C C . GLU A 1 87 ? -5.557 5.022 12.412 1.00 91.38 87 GLU A C 1
ATOM 667 O O . GLU A 1 87 ? -4.750 5.582 13.153 1.00 91.38 87 GLU A O 1
ATOM 672 N N . ASP A 1 88 ? -6.841 5.372 12.364 1.00 88.38 88 ASP A N 1
ATOM 673 C CA . ASP A 1 88 ? -7.495 6.253 13.331 1.00 88.38 88 ASP A CA 1
ATOM 674 C C . ASP A 1 88 ? -8.814 5.608 13.803 1.00 88.38 88 ASP A C 1
ATOM 676 O O . ASP A 1 88 ? -9.905 5.965 13.339 1.00 88.38 88 ASP A O 1
ATOM 680 N N . PRO A 1 89 ? -8.745 4.624 14.723 1.00 84.88 89 PRO A N 1
ATOM 681 C CA . PRO A 1 89 ? -9.932 3.944 15.242 1.00 84.88 89 PRO A CA 1
ATOM 682 C C . PRO A 1 89 ? -10.842 4.870 16.069 1.00 84.88 89 PRO A C 1
ATOM 684 O O . PRO A 1 89 ? -12.008 4.548 16.292 1.00 84.88 89 PRO A O 1
ATOM 687 N N . ALA A 1 90 ? -10.336 6.018 16.539 1.00 85.06 90 ALA A N 1
ATOM 688 C CA . ALA A 1 90 ? -11.107 6.984 17.321 1.00 85.06 90 ALA A CA 1
ATOM 689 C C . ALA A 1 90 ? -11.922 7.954 16.445 1.00 85.06 90 ALA A C 1
ATOM 691 O O . ALA A 1 90 ? -12.833 8.624 16.950 1.00 85.06 90 ALA A O 1
ATOM 692 N N . ALA A 1 91 ? -11.616 8.040 15.147 1.00 86.25 91 ALA A N 1
ATOM 693 C CA . ALA A 1 91 ? -12.372 8.841 14.198 1.00 86.25 91 ALA A CA 1
ATOM 694 C C . ALA A 1 91 ? -13.830 8.368 14.069 1.00 86.25 91 ALA A C 1
ATOM 696 O O . ALA A 1 91 ? -14.163 7.189 14.178 1.00 86.25 91 ALA A O 1
ATOM 697 N N . LYS A 1 92 ? -14.730 9.322 13.809 1.00 82.88 92 LYS A N 1
ATOM 698 C CA . LYS A 1 92 ? -16.145 9.030 13.547 1.00 82.88 92 LYS A CA 1
ATOM 699 C C . LYS A 1 92 ? -16.339 8.628 12.086 1.00 82.88 92 LYS A C 1
ATOM 701 O O . LYS A 1 92 ? -15.854 9.324 11.200 1.00 82.88 92 LYS A O 1
ATOM 706 N N . GLY A 1 93 ? -17.162 7.604 11.866 1.00 81.06 93 GLY A N 1
ATOM 707 C CA . GLY A 1 93 ? -17.472 7.090 10.530 1.00 81.06 93 GLY A CA 1
ATOM 708 C C . GLY A 1 93 ? -16.462 6.042 10.069 1.00 81.06 93 GLY A C 1
ATOM 709 O O . GLY A 1 93 ? -15.318 6.038 10.512 1.00 81.06 93 GLY A O 1
ATOM 710 N N . ASN A 1 94 ? -16.913 5.140 9.199 1.00 86.12 94 ASN A N 1
ATOM 711 C CA . ASN A 1 94 ? -16.061 4.127 8.588 1.00 86.12 94 ASN A CA 1
ATOM 712 C C . ASN A 1 94 ? -15.657 4.648 7.216 1.00 86.12 94 ASN A C 1
ATOM 714 O O . ASN A 1 94 ? -16.468 4.600 6.296 1.00 86.12 94 ASN A O 1
ATOM 718 N N . HIS A 1 95 ? -14.438 5.165 7.120 1.00 91.75 95 HIS A N 1
ATOM 719 C CA . HIS A 1 95 ? -13.906 5.747 5.895 1.00 91.75 95 HIS A CA 1
ATOM 720 C C . HIS A 1 95 ? -12.547 5.133 5.588 1.00 91.75 95 HIS A C 1
ATOM 722 O O . HIS A 1 95 ? -11.736 4.912 6.492 1.00 91.75 95 HIS A O 1
ATOM 728 N N . LEU A 1 96 ? -12.321 4.865 4.309 1.00 95.50 96 LEU A N 1
ATOM 729 C CA . LEU A 1 96 ? -11.035 4.458 3.775 1.00 95.50 96 LEU A CA 1
ATOM 730 C C . LEU A 1 96 ? -10.638 5.488 2.725 1.00 95.50 96 LEU A C 1
ATOM 732 O O . LEU A 1 96 ? -11.230 5.529 1.651 1.00 95.50 96 LEU A O 1
ATOM 736 N N . ASP A 1 97 ? -9.631 6.294 3.031 1.00 96.25 97 ASP A N 1
ATOM 737 C CA . ASP A 1 97 ? -8.968 7.107 2.016 1.00 96.25 97 ASP A CA 1
ATOM 738 C C . ASP A 1 97 ? -7.734 6.338 1.550 1.00 96.25 97 ASP A C 1
ATOM 740 O O . ASP A 1 97 ? -7.043 5.702 2.353 1.00 96.25 97 ASP A O 1
ATOM 744 N N . ALA A 1 98 ? -7.452 6.362 0.254 1.00 97.94 98 ALA A N 1
ATOM 745 C CA . ALA A 1 98 ? -6.358 5.586 -0.302 1.00 97.94 98 ALA A CA 1
ATOM 746 C C . ALA A 1 98 ? -5.601 6.353 -1.379 1.00 97.94 98 ALA A C 1
ATOM 748 O O . ALA A 1 98 ? -6.155 7.172 -2.113 1.00 97.94 98 ALA A O 1
ATOM 749 N N . ARG A 1 99 ? -4.307 6.061 -1.472 1.00 98.19 99 ARG A N 1
ATOM 750 C CA . ARG A 1 99 ? -3.394 6.658 -2.439 1.00 98.19 99 ARG A CA 1
ATOM 751 C C . ARG A 1 99 ? -2.418 5.607 -2.943 1.00 98.19 99 ARG A C 1
ATOM 753 O O . ARG A 1 99 ? -1.914 4.814 -2.157 1.00 98.19 99 ARG A O 1
ATOM 760 N N . ILE A 1 100 ? -2.142 5.620 -4.240 1.00 98.31 100 ILE A N 1
ATOM 761 C CA . ILE A 1 100 ? -1.133 4.771 -4.870 1.00 98.31 100 ILE A CA 1
ATOM 762 C C . ILE A 1 100 ? -0.115 5.689 -5.536 1.00 98.31 100 ILE A C 1
ATOM 764 O O . ILE A 1 100 ? -0.459 6.501 -6.395 1.00 98.31 100 ILE A O 1
ATOM 768 N N . THR A 1 101 ? 1.141 5.567 -5.124 1.00 96.88 101 THR A N 1
ATOM 769 C CA . THR A 1 101 ? 2.287 6.145 -5.829 1.00 96.88 101 THR A CA 1
ATOM 770 C C . THR A 1 101 ? 3.109 5.016 -6.428 1.00 96.88 101 THR A C 1
ATOM 772 O O . THR A 1 101 ? 3.196 3.928 -5.854 1.00 96.88 101 THR A O 1
ATOM 775 N N . THR A 1 102 ? 3.720 5.270 -7.579 1.00 94.38 102 THR A N 1
ATOM 776 C CA . THR A 1 102 ? 4.628 4.321 -8.217 1.00 94.38 102 THR A CA 1
ATOM 777 C C . THR A 1 102 ? 6.007 4.933 -8.398 1.00 94.38 102 THR A C 1
ATOM 779 O O . THR A 1 102 ? 6.172 6.147 -8.522 1.00 94.38 102 THR A O 1
ATOM 782 N N . GLU A 1 103 ? 7.018 4.075 -8.381 1.00 91.88 103 GLU A N 1
ATOM 783 C CA . GLU A 1 103 ? 8.386 4.416 -8.734 1.00 91.88 103 GLU A CA 1
ATOM 784 C C . GLU A 1 103 ? 8.851 3.472 -9.838 1.00 91.88 103 GLU A C 1
ATOM 786 O O . GLU A 1 103 ? 8.920 2.254 -9.652 1.00 91.88 103 GLU A O 1
ATOM 791 N N . VAL A 1 104 ? 9.159 4.048 -11.000 1.00 90.81 104 VAL A N 1
ATOM 792 C CA . VAL A 1 104 ? 9.611 3.304 -12.173 1.00 90.81 104 VAL A CA 1
ATOM 793 C C . VAL A 1 104 ? 11.123 3.424 -12.309 1.00 90.81 104 VAL A C 1
ATOM 795 O O . VAL A 1 104 ? 11.668 4.514 -12.481 1.00 90.81 104 VAL A O 1
ATOM 798 N N . GLN A 1 105 ? 11.802 2.283 -12.301 1.00 88.44 105 GLN A N 1
ATOM 799 C CA . GLN A 1 105 ? 13.241 2.174 -12.510 1.00 88.44 105 GLN A CA 1
ATOM 800 C C . GLN A 1 105 ? 13.514 1.563 -13.884 1.00 88.44 105 GLN A C 1
ATOM 802 O O . GLN A 1 105 ? 12.996 0.497 -14.207 1.00 88.44 105 GLN A O 1
ATOM 807 N N . ARG A 1 106 ? 14.349 2.229 -14.689 1.00 89.25 106 ARG A N 1
ATOM 808 C CA . ARG A 1 106 ? 14.727 1.811 -16.054 1.00 89.25 106 ARG A CA 1
ATOM 809 C C . ARG A 1 106 ? 16.245 1.648 -16.163 1.00 89.25 106 ARG A C 1
ATOM 811 O O . ARG A 1 106 ? 16.917 2.521 -16.711 1.00 89.25 106 ARG A O 1
ATOM 818 N N . PRO A 1 107 ? 16.811 0.591 -15.567 1.00 83.12 107 PRO A N 1
ATOM 819 C CA . PRO A 1 107 ? 18.239 0.302 -15.680 1.00 83.12 107 PRO A CA 1
ATOM 820 C C . PRO A 1 107 ? 18.628 -0.031 -17.130 1.00 83.12 107 PRO A C 1
ATOM 822 O O . PRO A 1 107 ? 17.868 -0.663 -17.852 1.00 83.12 107 PRO A O 1
ATOM 825 N N . GLU A 1 108 ? 19.843 0.335 -17.550 1.00 82.81 108 GLU A N 1
ATOM 826 C CA . GLU A 1 108 ? 20.309 0.134 -18.938 1.00 82.81 108 GLU A CA 1
ATOM 827 C C . GLU A 1 108 ? 20.395 -1.345 -19.359 1.00 82.81 108 GLU A C 1
ATOM 829 O O . GLU A 1 108 ? 20.298 -1.662 -20.541 1.00 82.81 108 GLU A O 1
ATOM 834 N N . MET A 1 109 ? 20.603 -2.250 -18.396 1.00 80.44 109 MET A N 1
ATOM 835 C CA . MET A 1 109 ? 20.942 -3.659 -18.640 1.00 80.44 109 MET A CA 1
ATOM 836 C C . MET A 1 109 ? 19.875 -4.653 -18.146 1.00 80.44 109 MET A C 1
ATOM 838 O O . MET A 1 109 ? 20.136 -5.857 -18.123 1.00 80.44 109 MET A O 1
ATOM 842 N N . SER A 1 110 ? 18.692 -4.194 -17.728 1.00 78.44 110 SER A N 1
ATOM 843 C CA . SER A 1 110 ? 17.587 -5.076 -17.317 1.00 78.44 110 SER A CA 1
ATOM 844 C C . SER A 1 110 ? 16.220 -4.462 -17.620 1.00 78.44 110 SER A C 1
ATOM 846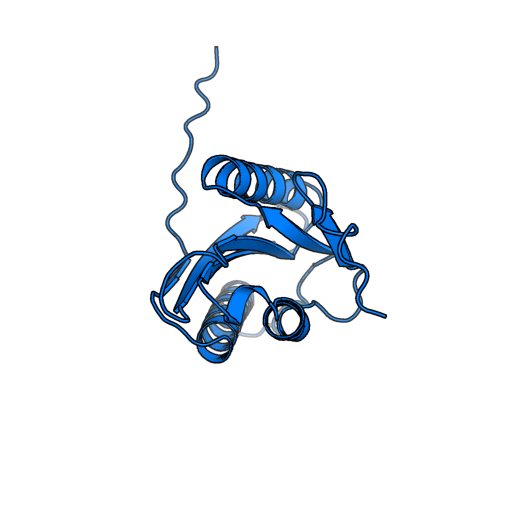 O O . SER A 1 110 ? 16.124 -3.273 -17.905 1.00 78.44 110 SER A O 1
ATOM 848 N N . CYS A 1 111 ? 15.156 -5.267 -17.554 1.00 83.25 111 CYS A N 1
ATOM 849 C CA . CYS A 1 111 ? 13.793 -4.777 -17.764 1.00 83.25 111 CYS A CA 1
ATOM 850 C C . CYS A 1 111 ? 13.436 -3.679 -16.754 1.00 83.25 111 CYS A C 1
ATOM 852 O O . CYS A 1 111 ? 13.882 -3.706 -15.598 1.00 83.25 111 CYS A O 1
ATOM 854 N N . ALA A 1 112 ? 12.599 -2.738 -17.191 1.00 88.50 112 ALA A N 1
ATOM 855 C CA . ALA A 1 112 ? 12.038 -1.740 -16.302 1.00 88.50 112 ALA A CA 1
ATOM 856 C C . ALA A 1 112 ? 11.251 -2.412 -15.170 1.00 88.50 112 ALA A C 1
ATOM 858 O O . ALA A 1 112 ? 10.662 -3.480 -15.340 1.00 88.50 112 ALA A O 1
ATOM 859 N N . THR A 1 113 ? 11.263 -1.794 -13.996 1.00 89.50 113 THR A N 1
ATOM 860 C CA . THR A 1 113 ? 10.561 -2.298 -12.816 1.00 89.50 113 THR A CA 1
ATOM 861 C C . THR A 1 113 ? 9.736 -1.184 -12.194 1.00 89.50 113 THR A C 1
ATOM 863 O O . THR A 1 113 ? 10.231 -0.070 -12.038 1.00 89.50 113 THR A O 1
ATOM 866 N N . GLU A 1 114 ? 8.495 -1.497 -11.831 1.0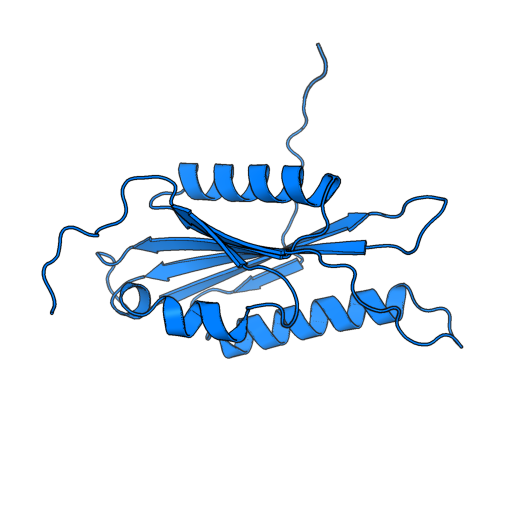0 92.50 114 GLU A N 1
ATOM 867 C CA . GLU A 1 114 ? 7.577 -0.601 -11.130 1.00 92.50 114 GLU A CA 1
ATOM 868 C C . GLU A 1 114 ? 7.368 -1.093 -9.692 1.00 92.50 114 GLU A C 1
ATOM 870 O O . GLU A 1 114 ? 7.002 -2.250 -9.453 1.00 92.50 114 GLU A O 1
ATOM 875 N N . CYS A 1 115 ? 7.628 -0.208 -8.731 1.00 94.62 115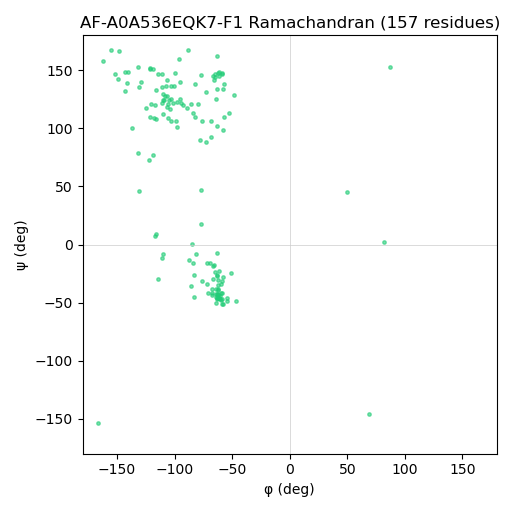 CYS A N 1
ATOM 876 C CA . CYS A 1 115 ? 7.368 -0.436 -7.313 1.00 94.62 115 CYS A CA 1
ATOM 877 C C . CYS A 1 115 ? 6.210 0.450 -6.869 1.00 94.62 115 CYS A C 1
ATOM 879 O O . CYS A 1 115 ? 6.229 1.651 -7.126 1.00 94.62 115 CYS A O 1
ATOM 881 N N . GLU A 1 116 ? 5.213 -0.124 -6.200 1.00 96.25 116 GLU A N 1
ATOM 882 C CA . GLU A 1 116 ? 4.035 0.612 -5.748 1.00 96.25 116 GLU A CA 1
ATOM 883 C C . GLU A 1 116 ? 4.065 0.813 -4.230 1.00 96.25 116 GLU A C 1
ATOM 885 O O . GLU A 1 116 ? 4.330 -0.120 -3.465 1.00 96.25 116 GLU A O 1
ATOM 890 N N . VAL A 1 117 ? 3.735 2.027 -3.790 1.00 98.00 117 VAL A N 1
ATOM 891 C CA . VAL A 1 117 ? 3.434 2.334 -2.392 1.00 98.00 117 VAL A CA 1
ATOM 892 C C . VAL A 1 117 ? 1.943 2.634 -2.287 1.00 98.00 117 VAL A C 1
ATOM 894 O O . VAL A 1 117 ? 1.443 3.629 -2.811 1.00 98.00 117 VAL A O 1
ATOM 897 N N . ILE A 1 118 ? 1.230 1.740 -1.613 1.00 98.50 118 ILE A N 1
ATOM 898 C CA . ILE A 1 118 ? -0.211 1.801 -1.384 1.00 98.50 118 ILE A CA 1
ATOM 899 C C . ILE A 1 118 ? -0.419 2.358 0.021 1.00 98.50 118 ILE A C 1
ATOM 901 O O . ILE A 1 118 ? -0.166 1.672 1.009 1.00 98.50 118 ILE A O 1
ATOM 905 N N . THR A 1 119 ? -0.853 3.606 0.127 1.00 98.31 119 THR A N 1
ATOM 906 C CA . THR A 1 119 ? -1.167 4.243 1.407 1.00 98.31 119 THR A CA 1
ATOM 907 C C . THR A 1 119 ? -2.658 4.127 1.693 1.00 98.31 119 THR A C 1
ATOM 909 O O . THR A 1 119 ? -3.472 4.550 0.875 1.00 98.31 119 THR A O 1
ATOM 912 N N . LEU A 1 120 ? -3.013 3.580 2.854 1.00 98.00 120 LEU A N 1
ATOM 913 C CA . LEU A 1 120 ? -4.380 3.423 3.343 1.00 98.00 120 LEU A CA 1
ATOM 914 C C . LEU A 1 120 ? -4.546 4.243 4.625 1.00 98.00 120 LEU A C 1
ATOM 916 O O . LEU A 1 120 ? -3.854 3.990 5.608 1.00 98.00 120 LEU A O 1
ATOM 920 N N . ASN A 1 121 ? -5.466 5.202 4.635 1.00 96.69 121 ASN A N 1
ATOM 921 C CA . ASN A 1 121 ? -5.892 5.903 5.842 1.00 96.69 121 ASN A CA 1
ATOM 922 C C . ASN A 1 121 ? -7.249 5.337 6.267 1.00 96.69 121 ASN A C 1
ATOM 924 O O . ASN A 1 121 ? -8.266 5.567 5.610 1.00 96.69 121 ASN A O 1
ATOM 928 N N . VAL A 1 122 ? -7.236 4.548 7.338 1.00 95.31 122 VAL A N 1
ATOM 929 C CA . VAL A 1 122 ? -8.371 3.746 7.791 1.00 95.31 122 VAL A CA 1
ATOM 930 C C . VAL A 1 122 ? -8.960 4.374 9.044 1.00 95.31 122 VAL A C 1
ATOM 932 O O . VAL A 1 122 ? -8.293 4.470 10.074 1.00 95.31 122 VAL A O 1
ATOM 935 N N . ARG A 1 123 ? -10.226 4.783 8.970 1.00 92.44 123 ARG A N 1
ATOM 936 C CA . ARG A 1 123 ? -10.923 5.478 10.058 1.00 92.44 123 ARG A CA 1
ATOM 937 C C . ARG A 1 123 ? -12.069 4.652 10.626 1.00 92.44 123 ARG A C 1
ATOM 939 O O . ARG A 1 123 ? -12.764 3.940 9.896 1.00 92.44 123 ARG A O 1
ATOM 946 N N . GLY A 1 124 ? -12.293 4.799 11.929 1.00 90.19 124 GLY A N 1
ATOM 947 C CA . GLY A 1 124 ? -13.405 4.170 12.638 1.00 90.19 124 GLY A CA 1
ATOM 948 C C . GLY A 1 124 ? -13.270 2.649 12.733 1.00 90.19 124 GLY A C 1
ATOM 949 O O . GLY A 1 124 ? -12.168 2.118 12.841 1.00 90.19 124 GLY A O 1
ATOM 950 N N . ALA A 1 125 ? -14.394 1.928 12.681 1.00 85.31 125 ALA A N 1
ATOM 951 C CA . ALA A 1 125 ? -14.431 0.484 12.942 1.00 85.31 125 ALA A CA 1
ATOM 952 C C . ALA A 1 125 ? -13.684 -0.355 11.889 1.00 85.31 125 ALA A C 1
ATOM 954 O O . ALA A 1 125 ? -13.319 -1.495 12.155 1.00 85.31 125 ALA A O 1
ATOM 955 N N . ALA A 1 126 ? -13.417 0.200 10.701 1.00 84.50 126 ALA A N 1
ATOM 956 C CA . ALA A 1 126 ? -12.599 -0.472 9.693 1.00 84.50 126 ALA A CA 1
ATOM 957 C C . ALA A 1 126 ? -11.149 -0.693 10.167 1.00 84.50 126 ALA A C 1
ATOM 959 O O . ALA A 1 126 ? -10.509 -1.651 9.740 1.00 84.50 126 ALA A O 1
ATOM 960 N N . ALA A 1 127 ? -10.649 0.145 11.085 1.00 86.31 127 ALA A N 1
ATOM 961 C CA . ALA A 1 127 ? -9.317 -0.001 11.667 1.00 86.31 127 ALA A CA 1
ATOM 962 C C . ALA A 1 127 ? -9.196 -1.234 12.585 1.00 86.31 127 ALA A C 1
ATOM 964 O O . ALA A 1 127 ? -8.092 -1.684 12.863 1.00 86.31 127 ALA A O 1
ATOM 965 N N . GLU A 1 128 ? -10.310 -1.831 13.021 1.00 83.50 128 GLU A N 1
ATOM 966 C CA . GLU A 1 128 ? -10.299 -3.079 13.801 1.00 83.50 128 GLU A CA 1
ATOM 967 C C . GLU A 1 128 ? -10.150 -4.333 12.913 1.00 83.50 128 GLU A C 1
ATOM 969 O O . GLU A 1 128 ? -9.955 -5.433 13.429 1.00 83.50 128 GLU A O 1
ATOM 974 N N . HIS A 1 129 ? -10.210 -4.173 11.584 1.00 85.94 129 HIS A N 1
ATOM 975 C CA . HIS A 1 129 ? -10.215 -5.257 10.593 1.00 85.94 129 HIS A CA 1
ATOM 976 C C . HIS A 1 129 ? -9.189 -5.025 9.471 1.00 85.94 129 HIS A C 1
ATOM 978 O O . HIS A 1 129 ? -9.494 -5.153 8.282 1.00 85.94 129 HIS A O 1
ATOM 984 N N . LEU A 1 130 ? -7.964 -4.635 9.840 1.00 90.00 130 LEU A N 1
ATOM 985 C CA . LEU A 1 130 ? -6.898 -4.352 8.872 1.00 90.00 130 LEU A CA 1
ATOM 986 C C . LEU A 1 130 ? -6.504 -5.575 8.034 1.00 90.00 130 LEU A C 1
ATOM 988 O O . LEU A 1 130 ? -6.129 -5.418 6.876 1.00 90.00 130 LEU A O 1
ATOM 992 N N . ASP A 1 131 ? -6.618 -6.781 8.586 1.00 90.81 131 ASP A N 1
ATOM 993 C CA . ASP A 1 131 ? -6.375 -8.044 7.884 1.00 90.81 131 ASP A CA 1
ATOM 994 C C . ASP A 1 131 ? -7.221 -8.154 6.608 1.00 90.81 131 ASP A C 1
ATOM 996 O O . ASP A 1 131 ? -6.688 -8.401 5.528 1.00 90.81 131 ASP A O 1
ATOM 1000 N N . ALA A 1 132 ? -8.513 -7.828 6.693 1.00 91.88 132 ALA A N 1
ATOM 1001 C CA . ALA A 1 132 ? -9.420 -7.854 5.547 1.00 91.88 132 ALA A CA 1
ATOM 1002 C 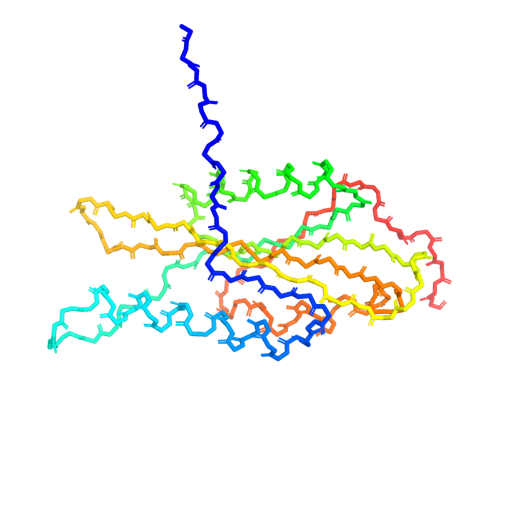C . ALA A 1 132 ? -9.069 -6.822 4.454 1.00 91.88 132 ALA A C 1
ATOM 1004 O O . ALA A 1 132 ? -9.448 -7.000 3.293 1.00 91.88 132 ALA A O 1
ATOM 1005 N N . LEU A 1 133 ? -8.363 -5.742 4.809 1.00 93.88 133 LEU A N 1
ATOM 1006 C CA . LEU A 1 133 ? -7.880 -4.729 3.864 1.00 93.88 133 LEU A CA 1
ATOM 1007 C C . LEU A 1 133 ? -6.526 -5.112 3.251 1.00 93.88 133 LEU A C 1
ATOM 1009 O O . LEU A 1 133 ? -6.281 -4.823 2.081 1.00 93.88 133 LEU A O 1
ATOM 1013 N N . VAL A 1 134 ? -5.653 -5.760 4.024 1.00 95.94 134 VAL A N 1
ATOM 1014 C CA . VAL A 1 134 ? -4.278 -6.095 3.625 1.00 95.94 134 VAL A CA 1
ATOM 1015 C C . VAL A 1 134 ? -4.207 -7.373 2.804 1.00 95.94 134 VAL A C 1
ATOM 1017 O O . VAL A 1 134 ? -3.531 -7.387 1.778 1.00 95.94 134 VAL A O 1
ATOM 1020 N N . ASP A 1 135 ? -4.911 -8.425 3.220 1.00 96.31 135 ASP A N 1
ATOM 1021 C CA . ASP A 1 135 ? -4.883 -9.745 2.585 1.00 96.31 135 ASP A CA 1
ATOM 1022 C C . ASP A 1 135 ? -5.020 -9.717 1.052 1.00 96.31 135 ASP A C 1
ATOM 1024 O O . ASP A 1 135 ? -4.192 -10.334 0.374 1.00 96.31 135 ASP A O 1
ATOM 1028 N N . PRO A 1 136 ? -5.990 -8.995 0.449 1.00 96.75 136 PRO A N 1
ATOM 1029 C CA . PRO A 1 136 ? -6.134 -8.984 -1.006 1.00 96.75 136 PRO A CA 1
ATOM 1030 C C . PRO A 1 136 ? -5.026 -8.209 -1.733 1.00 96.75 136 PRO A C 1
ATOM 1032 O O . PRO A 1 136 ? -4.888 -8.352 -2.947 1.00 96.75 136 PRO A O 1
ATOM 1035 N N . LEU A 1 137 ? -4.254 -7.382 -1.023 1.00 97.12 137 LEU A N 1
ATOM 1036 C CA . LEU A 1 137 ? -3.127 -6.641 -1.583 1.00 97.12 137 LEU A CA 1
ATOM 1037 C C . LEU A 1 137 ? -1.827 -7.452 -1.537 1.00 97.12 137 LEU A C 1
ATOM 1039 O O . LEU A 1 137 ? -0.864 -7.062 -2.188 1.00 97.12 137 LEU A O 1
ATOM 1043 N N . LEU A 1 138 ? -1.760 -8.564 -0.800 1.00 96.81 138 LEU A N 1
ATOM 1044 C CA . LEU A 1 138 ? -0.528 -9.343 -0.675 1.00 96.81 138 LEU A CA 1
ATOM 1045 C C . LEU A 1 138 ? -0.081 -9.928 -2.020 1.00 96.81 138 LEU A C 1
ATOM 1047 O O . LEU A 1 138 ? -0.852 -10.545 -2.758 1.00 96.81 138 LEU A O 1
ATOM 1051 N N . VAL A 1 139 ? 1.209 -9.781 -2.321 1.00 94.94 139 VAL A N 1
ATOM 1052 C CA . VAL A 1 139 ? 1.799 -10.355 -3.531 1.00 94.94 139 VAL A CA 1
ATOM 1053 C C . VAL A 1 139 ? 2.077 -11.839 -3.290 1.00 94.94 139 VAL A C 1
ATOM 1055 O O . VAL A 1 139 ? 2.829 -12.217 -2.392 1.00 94.94 139 VAL A O 1
ATOM 1058 N N . SER A 1 140 ? 1.472 -12.702 -4.106 1.00 93.00 140 SER A N 1
ATOM 1059 C CA . SER A 1 140 ? 1.681 -14.148 -4.011 1.00 93.00 140 SER A CA 1
ATOM 1060 C C . SER A 1 140 ? 3.121 -14.539 -4.365 1.00 93.00 140 SER A C 1
ATOM 1062 O O . SER A 1 140 ? 3.712 -13.995 -5.295 1.00 93.00 140 SER A O 1
ATOM 1064 N N . GLY A 1 141 ? 3.679 -15.517 -3.647 1.00 93.75 141 GLY A N 1
ATOM 1065 C CA . GLY A 1 141 ? 4.992 -16.098 -3.954 1.00 93.75 141 GLY A CA 1
ATOM 1066 C C . GLY A 1 141 ? 6.203 -15.308 -3.448 1.00 93.75 141 GLY A C 1
ATOM 1067 O O . GLY A 1 141 ? 7.329 -15.752 -3.668 1.00 93.75 141 GLY A O 1
ATOM 1068 N N . VAL A 1 142 ? 5.998 -14.193 -2.737 1.00 95.56 142 VAL A N 1
ATOM 1069 C CA . VAL A 1 142 ? 7.069 -13.405 -2.106 1.00 95.56 142 VAL A CA 1
ATOM 1070 C C . VAL A 1 142 ? 6.865 -13.303 -0.589 1.00 95.56 142 VAL A C 1
ATOM 1072 O O . VAL A 1 142 ? 5.730 -13.374 -0.112 1.00 95.56 142 VAL A O 1
ATOM 1075 N N . PRO A 1 143 ? 7.940 -13.151 0.206 1.00 97.56 143 PRO A N 1
ATOM 1076 C CA . PRO A 1 143 ? 7.818 -12.927 1.642 1.00 97.56 143 PRO A CA 1
ATOM 1077 C C . PRO A 1 143 ? 7.055 -11.634 1.961 1.00 97.56 143 PRO A C 1
ATOM 1079 O O . PRO A 1 143 ? 7.191 -10.621 1.272 1.00 97.56 143 PRO A O 1
ATOM 1082 N N . THR A 1 144 ? 6.282 -11.673 3.047 1.00 97.56 144 THR A N 1
ATOM 1083 C CA . THR A 1 144 ? 5.612 -10.501 3.625 1.00 97.56 144 THR A CA 1
ATOM 1084 C C . THR A 1 144 ? 6.314 -10.100 4.917 1.00 97.56 144 THR A C 1
ATOM 1086 O O . THR A 1 144 ? 6.512 -10.934 5.802 1.00 97.56 144 THR A O 1
ATOM 1089 N N . TYR A 1 145 ? 6.684 -8.827 5.027 1.00 97.50 145 TYR A N 1
ATOM 1090 C CA . TYR A 1 145 ? 7.302 -8.237 6.211 1.00 97.50 145 TYR A CA 1
ATOM 1091 C C . TYR A 1 145 ? 6.334 -7.257 6.860 1.00 97.50 145 TYR A C 1
ATOM 1093 O O . TYR A 1 145 ? 5.734 -6.438 6.170 1.00 97.50 145 TYR A O 1
ATOM 1101 N N . LEU A 1 146 ? 6.212 -7.322 8.185 1.00 95.56 146 LEU A N 1
ATOM 1102 C CA . LEU A 1 146 ? 5.445 -6.363 8.974 1.00 95.56 146 LEU A CA 1
ATOM 1103 C C . LEU A 1 146 ? 6.401 -5.420 9.706 1.00 95.56 146 LEU A C 1
ATOM 1105 O O . LEU A 1 146 ? 7.249 -5.866 10.480 1.00 95.56 146 LEU A O 1
ATOM 1109 N N . TRP A 1 147 ? 6.221 -4.121 9.498 1.00 95.44 147 TRP A N 1
ATOM 1110 C CA . TRP A 1 147 ? 6.898 -3.060 10.224 1.00 95.44 147 TRP A CA 1
ATOM 1111 C C . TRP A 1 147 ? 5.882 -2.235 11.011 1.00 95.44 147 TRP A C 1
ATOM 1113 O O . TRP A 1 147 ? 5.108 -1.460 10.461 1.00 95.44 147 TRP A O 1
ATOM 1123 N N . TRP A 1 148 ? 5.887 -2.384 12.331 1.00 92.88 148 TRP A N 1
ATOM 1124 C CA . TRP A 1 148 ? 5.091 -1.530 13.205 1.00 92.88 148 TRP A CA 1
ATOM 1125 C C . TRP A 1 148 ? 5.940 -0.343 13.662 1.00 92.88 148 TRP A C 1
ATOM 1127 O O . TRP A 1 148 ? 6.967 -0.549 14.310 1.00 92.88 148 TRP A O 1
ATOM 1137 N N . MET A 1 149 ? 5.537 0.893 13.358 1.00 90.38 149 MET A N 1
ATOM 1138 C CA . MET A 1 149 ? 6.331 2.099 13.667 1.00 90.38 149 MET A CA 1
ATOM 1139 C C . MET A 1 149 ? 6.278 2.535 15.143 1.00 90.38 149 MET A C 1
ATOM 1141 O O . MET A 1 149 ? 6.659 3.645 15.500 1.00 90.38 149 MET A O 1
ATOM 1145 N N . GLY A 1 150 ? 5.861 1.635 16.028 1.00 83.62 150 GLY A N 1
ATOM 1146 C CA . GLY A 1 150 ? 5.659 1.881 17.448 1.00 83.62 150 GLY A CA 1
ATOM 1147 C C . GLY A 1 150 ? 5.505 0.573 18.213 1.00 83.62 150 GLY A C 1
ATOM 1148 O O . GLY A 1 150 ? 5.996 -0.471 17.790 1.00 83.62 150 GLY A O 1
ATOM 1149 N N . THR A 1 151 ? 4.807 0.617 19.346 1.00 82.62 151 THR A N 1
ATOM 1150 C CA . THR A 1 151 ? 4.461 -0.603 20.087 1.00 82.62 151 THR A CA 1
ATOM 1151 C C . THR A 1 151 ? 3.123 -1.131 19.578 1.00 82.62 151 THR A C 1
ATOM 1153 O O . THR A 1 151 ? 2.121 -0.433 19.740 1.00 82.62 151 THR A O 1
ATOM 1156 N N . PRO A 1 152 ? 3.070 -2.339 18.993 1.00 81.12 152 PRO A N 1
ATOM 1157 C CA . PRO A 1 152 ? 1.801 -2.940 18.620 1.00 81.12 152 PRO A CA 1
ATOM 1158 C C . PRO A 1 152 ? 0.921 -3.155 19.856 1.00 81.12 152 PRO A C 1
ATOM 1160 O O . PRO A 1 152 ? 1.445 -3.439 20.941 1.00 81.12 152 PRO A O 1
ATOM 1163 N N . PRO A 1 153 ? -0.412 -3.082 19.726 1.00 74.88 153 PRO A N 1
ATOM 1164 C CA . PRO A 1 153 ? -1.343 -3.208 20.842 1.00 74.88 153 PRO A CA 1
ATOM 1165 C C . PRO A 1 153 ? -1.525 -4.669 21.298 1.00 74.88 153 PRO A C 1
ATOM 1167 O O . PRO A 1 153 ? -2.637 -5.117 21.558 1.00 74.88 153 PRO A O 1
ATOM 1170 N N . PHE A 1 154 ? -0.433 -5.420 21.471 1.00 72.50 154 PHE A N 1
ATOM 1171 C CA . PHE A 1 154 ? -0.438 -6.811 21.947 1.00 72.50 154 PHE A CA 1
ATOM 1172 C C . PHE A 1 154 ? -0.975 -6.977 23.381 1.00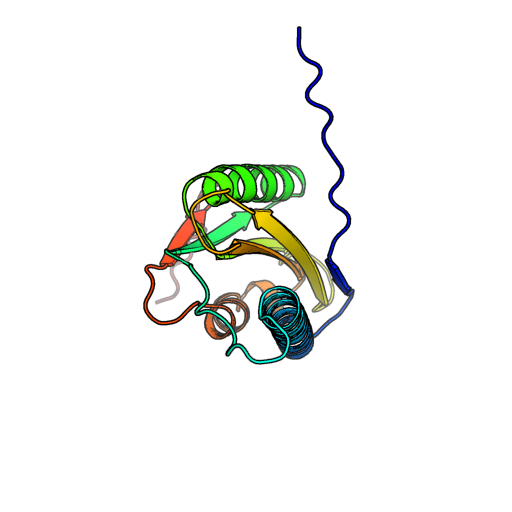 72.50 154 PHE A C 1
ATOM 1174 O O . PHE A 1 154 ? -1.130 -8.094 23.863 1.00 72.50 154 PHE A O 1
ATOM 1181 N N . ALA A 1 155 ? -1.227 -5.871 24.089 1.00 60.50 155 ALA A N 1
ATOM 1182 C CA . ALA A 1 155 ? -1.634 -5.858 25.489 1.00 60.50 155 ALA A CA 1
ATOM 1183 C C . ALA A 1 155 ? -3.148 -6.035 25.720 1.00 60.50 155 ALA A C 1
ATOM 1185 O O . ALA A 1 155 ? -3.568 -6.024 26.877 1.00 60.50 155 ALA A O 1
ATOM 1186 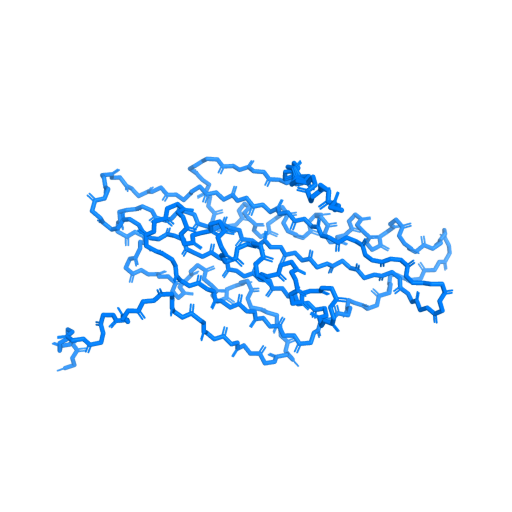N N . LYS A 1 156 ? -3.977 -6.193 24.677 1.00 55.19 156 LYS A N 1
ATOM 1187 C CA . LYS A 1 156 ? -5.383 -6.593 24.849 1.00 55.19 156 LYS A CA 1
ATOM 1188 C C . LYS A 1 156 ? -5.462 -8.124 24.968 1.00 55.19 156 LYS A C 1
ATOM 1190 O O . LYS A 1 156 ? -5.152 -8.808 23.995 1.00 55.19 156 LYS A O 1
ATOM 1195 N N . PRO A 1 157 ? -5.852 -8.683 26.128 1.00 47.06 157 PRO A N 1
ATOM 1196 C CA . PRO A 1 157 ? -6.102 -10.108 26.243 1.00 47.06 157 PRO A CA 1
ATOM 1197 C C . PRO A 1 157 ? -7.472 -10.392 25.624 1.00 47.06 157 PRO A C 1
ATOM 1199 O O . PRO A 1 157 ? -8.488 -10.311 26.303 1.00 47.06 157 PRO A O 1
ATOM 1202 N N . GLU A 1 158 ? -7.507 -10.686 24.331 1.00 57.69 158 GLU A N 1
ATOM 1203 C CA . GLU A 1 158 ? -8.686 -11.282 23.700 1.00 57.69 158 GLU A CA 1
ATOM 1204 C C . GLU A 1 158 ? -8.306 -12.645 23.126 1.00 57.69 158 GLU A C 1
ATOM 1206 O O . GLU A 1 158 ? -8.065 -12.807 21.933 1.00 57.69 158 GLU A O 1
ATOM 1211 N N . LEU A 1 159 ? -8.215 -13.612 24.044 1.00 43.16 159 LEU A N 1
ATOM 1212 C CA . LEU A 1 159 ? -8.425 -15.045 23.832 1.00 43.16 159 LEU A CA 1
ATOM 1213 C C . LEU A 1 159 ? -9.176 -15.603 25.045 1.00 43.16 159 LEU A C 1
ATOM 1215 O O . LEU A 1 159 ? -8.748 -15.300 26.184 1.00 43.16 159 LEU A O 1
#

pLDDT: mean 87.53, std 14.99, range [32.91, 98.56]

Solvent-accessible surface area (backbone atoms only — not comparable to full-atom values): 9276 Å² total; per-residue (Å²): 137,84,79,81,75,79,73,81,74,75,57,82,40,74,46,72,69,46,52,74,66,54,55,52,50,51,52,50,50,52,52,52,51,50,32,59,69,72,24,55,101,90,49,72,63,67,82,83,61,59,66,32,30,39,39,33,44,22,78,47,72,69,48,43,52,51,51,52,57,49,44,52,61,46,32,76,80,47,38,26,39,31,37,40,36,31,48,38,59,84,45,86,58,74,37,31,32,40,36,34,36,74,48,79,46,74,54,97,89,52,79,68,39,69,24,43,42,38,39,37,42,28,21,7,72,53,44,80,45,52,63,80,64,46,61,85,70,59,58,84,98,40,57,76,46,84,45,64,81,65,83,75,80,77,83,65,88,84,126

Secondary structure (DSSP, 8-state):
-----------SEEESS--HHHHHHHHHHHHHHHHHHHS-TTSPPPPP---EEEEEEESSHHHHHHHHHHHHHHHTTS-EEEEEEEEETTSSS-EEEEEEEEEEE--TTS--EEEEEEEEEEEGGGGGGHHHHHGGGPPTTS-EEEEESS---TT----

Nearest PDB structures (foldseek):
  7wjm-assembly1_B  TM=4.913E-01  e=4.500E-02  Phytophthora sojae strain P6497
  3t1o-assembly2_B  TM=3.782E-01  e=7.446E-02  Thermus thermophilus HB8
  7l1z-assembly3_C  TM=3.729E-01  e=2.975E-01  unidentified
  8ckb-assembly1_A497  TM=2.790E-01  e=2.039E-01  Bacteroides phage crAss001
  8bjs-assembly1_A  TM=3.367E-01  e=4.341E-01  Mus musculus

Mean predicted aligned error: 6.5 Å